Protein AF-A0A2V9FLL7-F1 (afdb_monomer_lite)

Radius of gyration: 21.82 Å; chains: 1; bounding box: 68×35×63 Å

Sequence (156 aa):
MPPSQYVFVETIYGPLETTTLDSRVSPEDRRAIFNVEDAVRSWGRYRLTLNRSDAELVFVVRKGQLLAANIGMKISGVPNPRGGPSQRGTSGEASAEVGPAHDLLVVYAKNPDGSLGGPLWNRTLDHGLDAPGLPLFKKFKDEVEASSKTQTKKTP

Foldseek 3Di:
DPPQAEEEEDEPVGHCVVCVVPPVCDPVNVVLRVQLQVVQVVVVSHHYDPDLLRHQKYKYKDAFDPPPPPPPPPPDDDDDDDDDDDDDDDPPPPPPVRPHRWIKIWMFGQDPVRDTDPTPDIDTHHCCSPPDCNVVSVVVVVVVVVVVVVVVVPDD

Secondary structure (DSSP, 8-state):
-----EEEEEETTB-HHHHTT-TTS-HHHHHHHHHHHHHHHHH-SSEE-S-GGG-SEEEEEE------S--------------------------------SEEEEEEEEPTTS-EEEEEEEEEETTTT-TTT-HHHHHHHHHHHHHHHHHTT---

pLDDT: mean 74.49, std 20.81, range [33.44, 94.62]

Structure (mmCIF, N/CA/C/O backbone):
data_AF-A0A2V9FLL7-F1
#
_entry.id   AF-A0A2V9FLL7-F1
#
loop_
_atom_site.group_PDB
_atom_site.id
_atom_site.type_symbol
_atom_site.label_atom_id
_atom_site.label_alt_id
_atom_site.label_comp_id
_atom_site.label_asym_id
_atom_site.label_entity_id
_atom_site.label_seq_id
_atom_site.pdbx_PDB_ins_code
_atom_site.Cartn_x
_atom_site.Cartn_y
_atom_site.Cartn_z
_atom_site.occupancy
_atom_site.B_iso_or_equiv
_atom_site.auth_seq_id
_atom_site.auth_comp_id
_atom_site.auth_asym_id
_atom_site.auth_atom_id
_atom_site.pdbx_PDB_model_num
ATOM 1 N N . MET A 1 1 ? -18.634 5.291 17.249 1.00 38.53 1 MET A N 1
ATOM 2 C CA . MET A 1 1 ? -18.139 4.414 16.164 1.00 38.53 1 MET A CA 1
ATOM 3 C C . MET A 1 1 ? -16.633 4.592 16.102 1.00 38.53 1 MET A C 1
ATOM 5 O O . MET A 1 1 ? -16.219 5.742 16.203 1.00 38.53 1 MET A O 1
ATOM 9 N N . PRO A 1 2 ? -15.811 3.532 16.012 1.00 47.12 2 PRO A N 1
ATOM 10 C CA . PRO A 1 2 ? -14.399 3.744 15.710 1.00 47.12 2 PRO A CA 1
ATOM 11 C C . PRO A 1 2 ? -14.299 4.474 14.356 1.00 47.12 2 PRO A C 1
ATOM 13 O O . PRO A 1 2 ? -15.126 4.197 13.478 1.00 47.12 2 PRO A O 1
ATOM 16 N N . PRO A 1 3 ? -13.367 5.426 14.184 1.00 56.44 3 PRO A N 1
ATOM 17 C CA . PRO A 1 3 ? -13.183 6.093 12.902 1.00 56.44 3 PRO A CA 1
ATOM 18 C C . PRO A 1 3 ? -12.906 5.032 11.833 1.00 56.44 3 PRO A C 1
ATOM 20 O O . PRO A 1 3 ? -12.101 4.119 12.031 1.00 56.44 3 PRO A O 1
ATOM 23 N N . SER A 1 4 ? -13.652 5.098 10.731 1.00 62.88 4 SER A N 1
ATOM 24 C CA . SER A 1 4 ? -13.397 4.244 9.575 1.00 62.88 4 SER A CA 1
ATOM 25 C C . SER A 1 4 ? -12.105 4.723 8.933 1.00 62.88 4 SER A C 1
ATOM 27 O O . SER A 1 4 ? -12.125 5.755 8.277 1.00 62.88 4 SER A O 1
ATOM 29 N N . GLN A 1 5 ? -11.012 3.987 9.134 1.00 83.44 5 GLN A N 1
ATOM 30 C CA . GLN A 1 5 ? -9.719 4.363 8.571 1.00 83.44 5 GLN A CA 1
ATOM 31 C C . GLN A 1 5 ? -9.763 4.279 7.044 1.00 83.44 5 GLN A C 1
ATOM 33 O O . GLN A 1 5 ? -9.954 3.194 6.475 1.00 83.44 5 GLN A O 1
ATOM 38 N N . TYR A 1 6 ? -9.614 5.436 6.398 1.00 90.81 6 TYR A N 1
ATOM 39 C CA . TYR A 1 6 ? -9.530 5.538 4.945 1.00 90.81 6 TYR A CA 1
ATOM 40 C C . TYR A 1 6 ? -8.120 5.198 4.459 1.00 90.81 6 TYR A C 1
ATOM 42 O O . TYR A 1 6 ? -7.131 5.709 4.985 1.00 90.81 6 TYR A O 1
ATOM 50 N N . VAL A 1 7 ? -8.033 4.342 3.445 1.00 92.69 7 VAL A N 1
ATOM 51 C CA . VAL A 1 7 ? -6.784 3.884 2.831 1.00 92.69 7 VAL A CA 1
ATOM 52 C C . VAL A 1 7 ? -6.713 4.377 1.393 1.00 92.69 7 VAL A C 1
ATOM 54 O O . VAL A 1 7 ? -7.667 4.214 0.634 1.00 92.69 7 VAL A O 1
ATOM 57 N N . PHE A 1 8 ? -5.563 4.926 1.020 1.00 93.25 8 PHE A N 1
ATOM 58 C CA . PHE A 1 8 ? -5.198 5.220 -0.363 1.00 93.25 8 PHE A CA 1
ATOM 59 C C . PHE A 1 8 ? -4.009 4.352 -0.771 1.00 93.25 8 PHE A C 1
ATOM 61 O O . PHE A 1 8 ? -3.097 4.151 0.033 1.00 93.25 8 PHE A O 1
ATOM 68 N N . VAL A 1 9 ? -4.018 3.824 -1.994 1.00 92.75 9 VAL A N 1
ATOM 69 C CA . VAL A 1 9 ? -2.957 2.949 -2.504 1.00 92.75 9 VAL A CA 1
ATOM 70 C C . VAL A 1 9 ? -2.211 3.673 -3.624 1.00 92.75 9 VAL A C 1
ATOM 72 O O . VAL A 1 9 ? -2.822 4.158 -4.570 1.00 92.75 9 VAL A O 1
ATOM 75 N N . GLU A 1 10 ? -0.886 3.760 -3.522 1.00 92.50 10 GLU A N 1
ATOM 76 C CA . GLU A 1 10 ? -0.035 4.436 -4.505 1.00 92.50 10 GLU A CA 1
ATOM 77 C C . GLU A 1 10 ? 1.246 3.663 -4.807 1.00 92.50 10 GLU A C 1
ATOM 79 O O . GLU A 1 10 ? 1.597 2.711 -4.111 1.00 92.50 10 GLU A O 1
ATOM 84 N N . THR A 1 11 ? 1.958 4.057 -5.864 1.00 90.25 11 THR A N 1
ATOM 85 C CA . THR A 1 11 ? 3.276 3.481 -6.155 1.00 90.25 11 THR A CA 1
ATOM 86 C C . THR A 1 11 ? 4.360 4.183 -5.343 1.00 90.25 11 THR A C 1
ATOM 88 O O . THR A 1 11 ? 4.154 5.290 -4.847 1.00 90.25 11 THR A O 1
ATOM 91 N N . ILE A 1 12 ? 5.570 3.617 -5.285 1.00 85.44 12 ILE A N 1
ATOM 92 C CA . ILE A 1 12 ? 6.734 4.328 -4.716 1.00 85.44 12 ILE A CA 1
ATOM 93 C C . ILE A 1 12 ? 7.080 5.641 -5.439 1.00 85.44 12 ILE A C 1
ATOM 95 O O . ILE A 1 12 ? 7.825 6.455 -4.900 1.00 85.44 12 ILE A O 1
ATOM 99 N N . TYR A 1 13 ? 6.568 5.844 -6.654 1.00 83.81 13 TYR A N 1
ATOM 100 C CA . TYR A 1 13 ? 6.779 7.054 -7.446 1.00 83.81 13 TYR A CA 1
ATOM 101 C C . TYR A 1 13 ? 5.691 8.109 -7.200 1.00 83.81 13 TYR A C 1
ATOM 103 O O . TYR A 1 13 ? 5.804 9.225 -7.705 1.00 83.81 13 TYR A O 1
ATOM 111 N N . GLY A 1 14 ? 4.667 7.770 -6.411 1.00 83.62 14 GLY A N 1
ATOM 112 C CA . GLY A 1 14 ? 3.528 8.622 -6.095 1.00 83.62 14 GLY A CA 1
ATOM 113 C C . GLY A 1 14 ? 2.194 8.083 -6.627 1.00 83.62 14 GLY A C 1
ATOM 114 O O . GLY A 1 14 ? 2.115 6.935 -7.099 1.00 83.62 14 GLY A O 1
ATOM 115 N N . PRO A 1 15 ? 1.133 8.907 -6.544 1.00 83.19 15 PRO A N 1
ATOM 116 C CA . PRO A 1 15 ? -0.216 8.522 -6.935 1.00 83.19 15 PRO A CA 1
ATOM 117 C C . PRO A 1 15 ? -0.309 8.306 -8.445 1.00 83.19 15 PRO A C 1
ATOM 119 O O . PRO A 1 15 ? 0.363 8.977 -9.233 1.00 83.19 15 PRO A O 1
ATOM 122 N N . LEU A 1 16 ? -1.175 7.384 -8.874 1.00 80.50 16 LEU A N 1
ATOM 123 C CA . LEU A 1 16 ? -1.367 7.109 -10.303 1.00 80.50 16 LEU A CA 1
ATOM 124 C C . LEU A 1 16 ? -1.848 8.340 -11.076 1.00 80.50 16 LEU A C 1
ATOM 126 O O . LEU A 1 16 ? -1.454 8.513 -12.227 1.00 80.50 16 LEU A O 1
ATOM 130 N N . GLU A 1 17 ? -2.612 9.235 -10.445 1.00 80.19 17 GLU A N 1
ATOM 131 C CA . GLU A 1 17 ? -3.066 10.495 -11.052 1.00 80.19 17 GLU A CA 1
ATOM 132 C C . GLU A 1 17 ? -1.910 11.331 -11.614 1.00 80.19 17 GLU A C 1
ATOM 134 O O . GLU A 1 17 ? -2.026 11.888 -12.704 1.00 80.19 17 GLU A O 1
ATOM 139 N N . THR A 1 18 ? -0.772 11.378 -10.917 1.00 79.75 18 THR A N 1
ATOM 140 C CA . THR A 1 18 ? 0.399 12.153 -11.352 1.00 79.75 18 THR A CA 1
ATOM 141 C C . THR A 1 18 ? 1.431 11.313 -12.099 1.00 79.75 18 THR A C 1
ATOM 143 O O . THR A 1 18 ? 2.275 11.865 -12.800 1.00 79.75 18 THR A O 1
ATOM 146 N N . THR A 1 19 ? 1.361 9.983 -11.993 1.00 79.19 19 THR A N 1
ATOM 147 C CA . THR A 1 19 ? 2.370 9.059 -12.538 1.00 79.19 19 THR A CA 1
ATOM 148 C C . THR A 1 19 ? 1.872 8.203 -13.710 1.00 79.19 19 THR A C 1
ATOM 150 O O . THR A 1 19 ? 2.591 7.335 -14.200 1.00 79.19 19 THR A O 1
ATOM 153 N N . THR A 1 20 ? 0.671 8.465 -14.243 1.00 74.75 20 THR A N 1
ATOM 154 C CA . THR A 1 20 ? 0.078 7.695 -15.360 1.00 74.75 20 THR A CA 1
ATOM 155 C C . THR A 1 20 ? 0.945 7.679 -16.630 1.00 74.75 20 THR A C 1
ATOM 157 O O . THR A 1 20 ? 0.933 6.688 -17.364 1.00 74.75 20 THR A O 1
ATOM 160 N N . LEU A 1 21 ? 1.701 8.745 -16.902 1.00 77.38 21 LEU A N 1
ATOM 161 C CA . LEU A 1 21 ? 2.616 8.837 -18.053 1.00 77.38 21 LEU A CA 1
ATOM 162 C C . LEU A 1 21 ? 4.076 8.549 -17.680 1.00 77.38 21 LEU A C 1
ATOM 164 O O . LEU A 1 21 ? 4.954 8.581 -18.542 1.00 77.38 21 LEU A O 1
ATOM 168 N N . ASP A 1 22 ? 4.348 8.279 -16.405 1.00 75.88 22 ASP A N 1
ATOM 169 C CA . ASP A 1 22 ? 5.699 8.038 -15.931 1.00 75.88 22 ASP A CA 1
ATOM 170 C C . ASP A 1 22 ? 6.152 6.648 -16.382 1.00 75.88 22 ASP A C 1
ATOM 172 O O . ASP A 1 22 ? 5.567 5.629 -16.010 1.00 75.88 22 ASP A O 1
ATOM 176 N N . SER A 1 23 ? 7.207 6.604 -17.197 1.00 76.19 23 SER A N 1
ATOM 177 C CA . SER A 1 23 ? 7.766 5.348 -17.711 1.00 76.19 23 SER A CA 1
ATOM 178 C C . SER A 1 23 ? 8.351 4.462 -16.606 1.00 76.19 23 SER A C 1
ATOM 180 O O . SER A 1 23 ? 8.618 3.290 -16.850 1.00 76.19 23 SER A O 1
ATOM 182 N N . ARG A 1 24 ? 8.540 5.001 -15.392 1.00 76.31 24 ARG A N 1
ATOM 183 C CA . ARG A 1 24 ? 8.972 4.237 -14.215 1.00 76.31 24 ARG A CA 1
ATOM 184 C C . ARG A 1 24 ? 7.836 3.424 -13.592 1.00 76.31 24 ARG A C 1
ATOM 186 O O . ARG A 1 24 ? 8.111 2.413 -12.954 1.00 76.31 24 ARG A O 1
ATOM 193 N N . VAL A 1 25 ? 6.576 3.833 -13.782 1.00 81.94 25 VAL A N 1
ATOM 194 C CA . VAL A 1 25 ? 5.410 3.081 -13.300 1.00 81.94 25 VAL A CA 1
ATOM 195 C C . VAL A 1 25 ? 5.058 2.006 -14.311 1.00 81.94 25 VAL A C 1
ATOM 197 O O . VAL A 1 25 ? 4.415 2.262 -15.336 1.00 81.94 25 VAL A O 1
ATOM 200 N N . SER A 1 26 ? 5.457 0.780 -13.996 1.00 83.19 26 SER A N 1
ATOM 201 C CA . SER A 1 26 ? 5.276 -0.343 -14.903 1.00 83.19 26 SER A CA 1
ATOM 202 C C . SER A 1 26 ? 3.823 -0.827 -14.900 1.00 83.19 26 SER A C 1
ATOM 204 O O . SER A 1 26 ? 3.089 -0.611 -13.929 1.00 83.19 26 SER A O 1
ATOM 206 N N . PRO A 1 27 ? 3.362 -1.515 -15.961 1.00 84.56 27 PRO A N 1
ATOM 207 C CA . PRO A 1 27 ? 2.025 -2.110 -15.982 1.00 84.56 27 PRO A CA 1
ATOM 208 C C . PRO A 1 27 ? 1.771 -3.038 -14.786 1.00 84.56 27 PRO A C 1
ATOM 210 O O . PRO A 1 27 ? 0.650 -3.114 -14.282 1.00 84.56 27 PRO A O 1
ATOM 213 N N . GLU A 1 28 ? 2.817 -3.710 -14.301 1.00 85.44 28 GLU A N 1
ATOM 214 C CA . GLU A 1 28 ? 2.735 -4.580 -13.131 1.00 85.44 28 GLU A CA 1
ATOM 215 C C . GLU A 1 28 ? 2.542 -3.808 -11.819 1.00 85.44 28 GLU A C 1
ATOM 217 O O . GLU A 1 28 ? 1.768 -4.259 -10.978 1.00 85.44 28 GLU A O 1
ATOM 222 N N . ASP A 1 29 ? 3.149 -2.624 -11.659 1.00 86.12 29 ASP A N 1
ATOM 223 C CA . ASP A 1 29 ? 2.896 -1.745 -10.506 1.00 86.12 29 ASP A CA 1
ATOM 224 C C . ASP A 1 29 ? 1.431 -1.299 -10.471 1.00 86.12 29 ASP A C 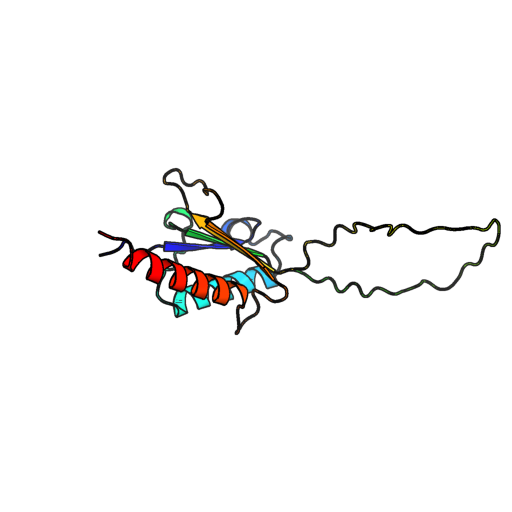1
ATOM 226 O O . ASP A 1 29 ? 0.782 -1.340 -9.426 1.00 86.12 29 ASP A O 1
ATOM 230 N N . ARG A 1 30 ? 0.871 -0.938 -11.633 1.00 87.94 30 ARG A N 1
ATOM 231 C CA . ARG A 1 30 ? -0.551 -0.569 -11.750 1.00 87.94 30 ARG A CA 1
ATOM 232 C C . ARG A 1 30 ? -1.447 -1.739 -11.365 1.00 87.94 30 ARG A C 1
ATOM 234 O O . ARG A 1 30 ? -2.411 -1.561 -10.629 1.00 87.94 30 ARG A O 1
ATOM 241 N N . ARG A 1 31 ? -1.113 -2.950 -11.822 1.00 89.56 31 ARG A N 1
ATOM 242 C CA . ARG A 1 31 ? -1.856 -4.161 -11.452 1.00 89.56 31 ARG A CA 1
ATOM 243 C C . ARG A 1 31 ? -1.737 -4.470 -9.962 1.00 89.56 31 ARG A C 1
ATOM 245 O O . ARG A 1 31 ? -2.722 -4.878 -9.357 1.00 89.56 31 ARG A O 1
ATOM 252 N N . ALA A 1 32 ? -0.569 -4.245 -9.368 1.00 90.19 32 ALA A N 1
ATOM 253 C CA . ALA A 1 32 ? -0.361 -4.410 -7.937 1.00 90.19 32 ALA A CA 1
ATOM 254 C C . ALA A 1 32 ? -1.233 -3.450 -7.112 1.00 90.19 32 ALA A C 1
ATOM 256 O O . ALA A 1 32 ? -1.802 -3.888 -6.115 1.00 90.19 32 ALA A O 1
ATOM 257 N N . ILE A 1 33 ? -1.410 -2.196 -7.554 1.00 91.69 33 ILE A N 1
ATOM 258 C CA . ILE A 1 33 ? -2.365 -1.259 -6.937 1.00 91.69 33 ILE A CA 1
ATOM 259 C C . ILE A 1 33 ? -3.769 -1.857 -6.944 1.00 91.69 33 ILE A C 1
ATOM 261 O O . ILE A 1 33 ? -4.333 -2.053 -5.871 1.00 91.69 33 ILE A O 1
ATOM 265 N N . PHE A 1 34 ? -4.287 -2.251 -8.112 1.00 91.69 34 PHE A N 1
ATOM 266 C CA . PHE A 1 34 ? -5.632 -2.829 -8.209 1.00 91.69 34 PHE A CA 1
ATOM 267 C C . PHE A 1 34 ? -5.807 -4.081 -7.340 1.00 91.69 34 PHE A C 1
ATOM 269 O O . PHE A 1 34 ? -6.841 -4.249 -6.697 1.00 91.69 34 PHE A O 1
ATOM 276 N N . ASN A 1 35 ? -4.798 -4.955 -7.289 1.00 92.62 35 ASN A N 1
ATOM 277 C CA . ASN A 1 35 ? -4.845 -6.164 -6.469 1.00 92.62 35 ASN A CA 1
ATOM 278 C C . ASN A 1 35 ? -4.885 -5.838 -4.966 1.00 92.62 35 ASN A C 1
ATOM 280 O O . ASN A 1 35 ? -5.623 -6.472 -4.212 1.00 92.62 35 ASN A O 1
ATOM 284 N N . VAL A 1 36 ? -4.089 -4.861 -4.516 1.00 93.00 36 VAL A N 1
ATOM 285 C CA . VAL A 1 36 ? -4.073 -4.430 -3.111 1.00 93.00 36 VAL A CA 1
ATOM 286 C C . VAL A 1 36 ? -5.362 -3.701 -2.754 1.00 93.00 36 VAL A C 1
ATOM 288 O O . VAL A 1 36 ? -5.929 -3.978 -1.701 1.00 93.00 36 VAL A O 1
ATOM 291 N N . GLU A 1 37 ? -5.871 -2.832 -3.625 1.00 93.50 37 GLU A N 1
ATOM 292 C CA . GLU A 1 37 ? -7.175 -2.193 -3.452 1.00 93.50 37 GLU A CA 1
ATOM 293 C C . GLU A 1 37 ? -8.284 -3.239 -3.309 1.00 93.50 37 GLU A C 1
ATOM 295 O O . GLU A 1 37 ? -9.038 -3.223 -2.333 1.00 93.50 37 GLU A O 1
ATOM 300 N N . ASP A 1 38 ? -8.354 -4.208 -4.222 1.00 93.38 38 ASP A N 1
ATOM 301 C CA . ASP A 1 38 ? -9.344 -5.278 -4.142 1.00 93.38 38 ASP A CA 1
ATOM 302 C C . ASP A 1 38 ? -9.240 -6.068 -2.829 1.00 93.38 38 ASP A C 1
ATOM 304 O O . ASP A 1 38 ? -10.258 -6.345 -2.192 1.00 93.38 38 ASP A O 1
ATOM 308 N N . ALA A 1 39 ? -8.024 -6.355 -2.362 1.00 92.12 39 ALA A N 1
ATOM 309 C CA . ALA A 1 39 ? -7.807 -7.062 -1.105 1.00 92.12 39 ALA A CA 1
ATOM 310 C C . ALA A 1 39 ? -8.195 -6.235 0.130 1.00 92.12 39 ALA A C 1
ATOM 312 O O . ALA A 1 39 ? -8.807 -6.769 1.060 1.00 92.12 39 ALA A O 1
ATOM 313 N N . VAL A 1 40 ? -7.903 -4.929 0.135 1.00 92.50 40 VAL A N 1
ATOM 314 C CA . VAL A 1 40 ? -8.356 -3.988 1.173 1.00 92.50 40 VAL A CA 1
ATOM 315 C C . VAL A 1 40 ? -9.881 -3.948 1.216 1.00 92.50 40 VAL A C 1
ATOM 317 O O . VAL A 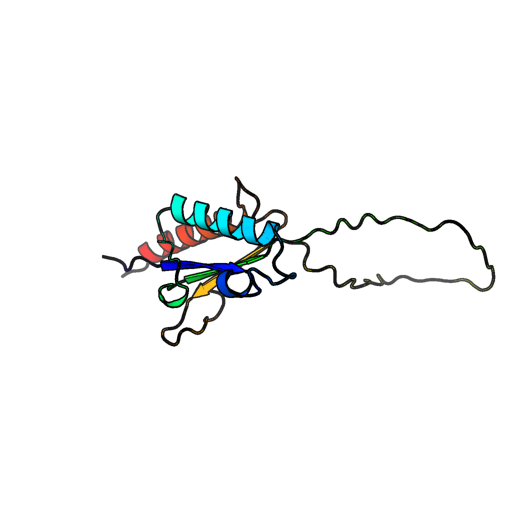1 40 ? -10.473 -4.099 2.289 1.00 92.50 40 VAL A O 1
ATOM 320 N N . ARG A 1 41 ? -10.522 -3.809 0.051 1.00 91.38 41 ARG A N 1
ATOM 321 C CA . ARG A 1 41 ? -11.981 -3.805 -0.088 1.00 91.38 41 ARG A CA 1
ATOM 322 C C . ARG A 1 41 ? -12.595 -5.118 0.393 1.00 91.38 41 ARG A C 1
ATOM 324 O O . ARG A 1 41 ? -13.551 -5.088 1.162 1.00 91.38 41 ARG A O 1
ATOM 331 N N . SER A 1 42 ? -12.028 -6.248 -0.021 1.00 90.75 42 SER A N 1
ATOM 332 C CA . SER A 1 42 ? -12.488 -7.592 0.343 1.00 90.75 42 SER A CA 1
ATOM 333 C C . SER A 1 42 ? -12.311 -7.894 1.829 1.00 90.75 42 SER A C 1
ATOM 335 O O . SER A 1 42 ? -13.100 -8.637 2.409 1.00 90.75 42 SER A O 1
ATOM 337 N N . TRP A 1 43 ? -11.302 -7.311 2.482 1.00 90.94 43 TRP A N 1
ATOM 338 C CA . TRP A 1 43 ? -11.132 -7.454 3.926 1.00 90.94 43 TRP A CA 1
ATOM 339 C C . TRP A 1 43 ? -12.196 -6.685 4.722 1.00 90.94 43 TRP A C 1
ATOM 341 O O . TRP A 1 43 ? -12.580 -7.120 5.806 1.00 90.94 43 TRP A O 1
ATOM 351 N N . GLY A 1 44 ? -12.675 -5.545 4.217 1.00 88.75 44 GLY A N 1
ATOM 352 C CA . GLY A 1 44 ? -13.768 -4.780 4.830 1.00 88.75 44 GLY A CA 1
ATOM 353 C C . GLY A 1 44 ? -13.421 -4.074 6.150 1.00 88.75 44 GLY A C 1
ATOM 354 O O . GLY A 1 44 ? -14.284 -3.428 6.740 1.00 88.75 44 GLY A O 1
ATOM 355 N N . ARG A 1 45 ? -12.169 -4.167 6.620 1.00 86.62 45 ARG A N 1
ATOM 356 C CA . ARG A 1 45 ? -11.686 -3.467 7.824 1.00 86.62 45 ARG A CA 1
ATOM 357 C C . ARG A 1 45 ? -11.380 -1.990 7.570 1.00 86.62 45 ARG A C 1
ATOM 359 O O . ARG A 1 45 ? -11.574 -1.166 8.459 1.00 86.62 45 ARG A O 1
ATOM 366 N N . TYR A 1 46 ? -10.897 -1.680 6.372 1.00 90.06 46 TYR A N 1
ATOM 367 C CA . TYR A 1 46 ? -10.535 -0.338 5.927 1.00 90.06 46 TYR A CA 1
ATOM 368 C C . TYR A 1 46 ? -11.440 0.087 4.774 1.00 90.06 46 TYR A C 1
ATOM 370 O O . TYR A 1 46 ? -11.946 -0.760 4.035 1.00 90.06 46 TYR A O 1
ATOM 378 N N . ARG A 1 47 ? -11.637 1.397 4.598 1.00 90.12 47 ARG A N 1
ATOM 379 C CA . ARG A 1 47 ? -12.370 1.923 3.439 1.00 90.12 47 ARG A CA 1
ATOM 380 C C . ARG A 1 47 ? -11.390 2.506 2.440 1.00 90.12 47 ARG A C 1
ATOM 382 O O . ARG A 1 47 ? -10.567 3.331 2.806 1.00 90.12 47 ARG A O 1
ATOM 389 N N . LEU A 1 48 ? -11.484 2.096 1.182 1.00 90.94 48 LEU A N 1
ATOM 390 C CA . LEU A 1 48 ? -10.713 2.743 0.127 1.00 90.94 48 LEU A CA 1
ATOM 391 C C . LEU A 1 48 ? -11.228 4.160 -0.111 1.00 90.94 48 LEU A C 1
ATOM 393 O O . LEU A 1 48 ? -12.440 4.387 -0.118 1.00 90.94 48 LEU A O 1
ATOM 397 N N . THR A 1 49 ? -10.305 5.085 -0.338 1.00 90.38 49 THR A N 1
ATOM 398 C CA . THR A 1 49 ? -10.594 6.417 -0.863 1.00 90.38 49 THR A CA 1
ATOM 399 C C . THR A 1 49 ? -9.852 6.626 -2.174 1.00 90.38 49 THR A C 1
ATOM 401 O O . THR A 1 49 ? -8.758 6.101 -2.362 1.00 90.38 49 THR A O 1
ATOM 404 N N . LEU A 1 50 ? -10.456 7.402 -3.072 1.00 84.88 50 LEU A N 1
ATOM 405 C CA . LEU A 1 50 ? -9.826 7.835 -4.318 1.00 84.88 50 LEU A CA 1
ATOM 406 C C . LEU A 1 50 ? -8.927 9.056 -4.104 1.00 84.88 50 LEU A C 1
ATOM 408 O O . LEU A 1 50 ? -8.036 9.296 -4.904 1.00 84.88 50 LEU A O 1
ATOM 412 N N . ASN A 1 51 ? -9.135 9.811 -3.022 1.00 86.00 51 ASN A N 1
ATOM 413 C CA . ASN A 1 51 ? -8.354 11.007 -2.738 1.00 86.00 51 ASN A CA 1
ATOM 414 C C . ASN A 1 51 ? -7.330 10.716 -1.643 1.00 86.00 51 ASN A C 1
ATOM 416 O O . ASN A 1 51 ? -7.687 10.449 -0.491 1.00 86.00 51 ASN A O 1
ATOM 420 N N . ARG A 1 52 ? -6.046 10.904 -1.953 1.00 85.19 52 ARG A N 1
ATOM 421 C CA . ARG A 1 52 ? -4.960 10.853 -0.958 1.00 85.19 52 ARG A CA 1
ATOM 422 C C . ARG A 1 52 ? -5.203 11.803 0.229 1.00 85.19 52 ARG A C 1
ATOM 424 O O . ARG A 1 52 ? -4.828 11.505 1.365 1.00 85.19 52 ARG A O 1
ATOM 431 N N . SER A 1 53 ? -5.875 12.932 -0.000 1.00 85.31 53 SER A N 1
ATOM 432 C CA . SER A 1 53 ? -6.222 13.924 1.031 1.00 85.31 53 SER A CA 1
ATOM 433 C C . SER A 1 53 ? -7.250 13.440 2.054 1.00 85.31 53 SER A C 1
ATOM 435 O O . SER A 1 53 ? -7.213 13.908 3.189 1.00 85.31 53 SER A O 1
ATOM 437 N N . ASP A 1 54 ? -8.065 12.441 1.722 1.00 88.31 54 ASP A N 1
ATOM 438 C CA . ASP A 1 54 ? -9.034 11.854 2.658 1.00 88.31 54 ASP A CA 1
ATOM 439 C C . ASP A 1 54 ? -8.454 10.642 3.406 1.00 88.31 54 ASP A C 1
ATOM 441 O O . ASP A 1 54 ? -9.029 10.168 4.379 1.00 88.31 54 ASP A O 1
ATOM 445 N N . ALA A 1 55 ? -7.302 10.129 2.962 1.00 90.50 55 ALA A N 1
ATOM 446 C CA . ALA A 1 55 ? -6.704 8.917 3.507 1.00 90.50 55 ALA A CA 1
ATOM 447 C C . ALA A 1 55 ? -6.041 9.147 4.870 1.00 90.50 55 ALA A C 1
ATOM 449 O O . ALA A 1 55 ? -5.255 10.076 5.035 1.00 90.50 55 ALA A O 1
ATOM 450 N N . GLU A 1 56 ? -6.290 8.268 5.828 1.00 90.25 56 GLU A N 1
ATOM 451 C CA . GLU A 1 56 ? -5.547 8.216 7.093 1.00 90.25 56 GLU A CA 1
ATOM 452 C C . GLU A 1 56 ? -4.317 7.311 6.970 1.00 90.25 56 GLU A C 1
ATOM 454 O O . GLU A 1 56 ? -3.303 7.526 7.634 1.00 90.25 56 GLU A O 1
ATOM 459 N N . LEU A 1 57 ? -4.392 6.318 6.081 1.00 92.31 57 LEU A N 1
ATOM 460 C CA . LEU A 1 57 ? -3.307 5.404 5.768 1.00 92.31 57 LEU A CA 1
ATOM 461 C C . LEU A 1 57 ? -2.983 5.441 4.278 1.00 92.31 57 LEU A C 1
ATOM 463 O O . LEU A 1 57 ? -3.876 5.456 3.431 1.00 92.31 57 LEU A O 1
ATOM 467 N N . VAL A 1 58 ? -1.694 5.386 3.962 1.00 93.81 58 VAL A N 1
ATOM 468 C CA . VAL A 1 58 ? -1.210 5.325 2.584 1.00 93.81 58 VAL A CA 1
ATOM 469 C C . VAL A 1 58 ? -0.395 4.058 2.385 1.00 93.81 58 VAL A C 1
ATOM 471 O O . VAL A 1 58 ? 0.594 3.822 3.079 1.00 93.81 58 VAL A O 1
ATOM 474 N N . PHE A 1 59 ? -0.855 3.220 1.463 1.00 94.62 59 PHE A N 1
ATOM 475 C CA . PHE A 1 59 ? -0.251 1.942 1.121 1.00 94.62 59 PHE A CA 1
ATOM 476 C C . PHE A 1 59 ? 0.580 2.156 -0.132 1.00 94.62 59 PHE A C 1
ATOM 478 O O . PHE A 1 59 ? 0.047 2.389 -1.211 1.00 94.62 59 PHE A O 1
ATOM 485 N N . VAL A 1 60 ? 1.892 2.083 0.018 1.00 93.31 60 VAL A N 1
ATOM 486 C CA . VAL A 1 60 ? 2.841 2.254 -1.072 1.00 93.31 60 VAL A CA 1
ATOM 487 C C . VAL A 1 60 ? 3.264 0.883 -1.569 1.00 93.31 60 VAL A C 1
ATOM 489 O O . VAL A 1 60 ? 3.781 0.067 -0.799 1.00 93.31 60 VAL A O 1
ATOM 492 N N . VAL A 1 61 ? 3.054 0.637 -2.858 1.00 92.56 61 VAL A N 1
ATOM 493 C CA . VAL A 1 61 ? 3.394 -0.618 -3.524 1.00 92.56 61 VAL A CA 1
ATOM 494 C C . VAL A 1 61 ? 4.481 -0.424 -4.575 1.00 92.56 61 VAL A C 1
ATOM 496 O O . VAL A 1 61 ? 4.602 0.627 -5.205 1.00 92.56 61 VAL A O 1
ATOM 499 N N . ARG A 1 62 ? 5.274 -1.470 -4.782 1.00 90.12 62 ARG A N 1
ATOM 500 C CA . ARG A 1 62 ? 6.148 -1.608 -5.948 1.00 90.12 62 ARG A CA 1
ATOM 501 C C . ARG A 1 62 ? 6.235 -3.073 -6.321 1.00 90.12 62 ARG A C 1
ATOM 503 O O . ARG A 1 62 ? 6.542 -3.896 -5.458 1.00 90.12 62 ARG A O 1
ATOM 510 N N . LYS A 1 63 ? 6.019 -3.391 -7.589 1.00 86.00 63 LYS A N 1
ATOM 511 C CA . LYS A 1 63 ? 6.320 -4.707 -8.132 1.00 86.00 63 LYS A CA 1
ATOM 512 C C . LYS A 1 63 ? 7.829 -4.823 -8.358 1.00 86.00 63 LYS A C 1
ATOM 514 O O . LYS A 1 63 ? 8.445 -3.964 -8.985 1.00 86.00 63 LYS A O 1
ATOM 519 N N . GLY A 1 64 ? 8.429 -5.881 -7.829 1.00 76.31 64 GLY A N 1
ATOM 520 C CA . GLY A 1 64 ? 9.791 -6.261 -8.157 1.00 76.31 64 GLY A CA 1
ATOM 521 C C . GLY A 1 64 ? 9.831 -6.772 -9.588 1.00 76.31 64 GLY A C 1
ATOM 522 O O . GLY A 1 64 ? 9.184 -7.764 -9.920 1.00 76.31 64 GLY A O 1
ATOM 523 N N . GLN A 1 65 ? 10.590 -6.096 -10.444 1.00 64.56 65 GLN A N 1
ATOM 524 C CA . GLN A 1 65 ? 10.929 -6.639 -11.750 1.00 64.56 65 GLN A CA 1
ATOM 525 C C . GLN A 1 65 ? 12.190 -7.472 -11.587 1.00 64.56 65 GLN A C 1
ATOM 527 O O . GLN A 1 65 ? 13.308 -6.957 -11.592 1.00 64.56 65 GLN A O 1
ATOM 532 N N . LEU A 1 66 ? 12.006 -8.785 -11.471 1.00 52.38 66 LEU A N 1
ATOM 533 C CA . LEU A 1 66 ? 13.044 -9.726 -11.859 1.00 52.38 66 LEU A CA 1
ATOM 534 C C . LEU A 1 66 ? 13.224 -9.569 -13.372 1.00 52.38 66 LEU A C 1
ATOM 536 O O . LEU A 1 66 ? 12.649 -10.314 -14.164 1.00 52.38 66 LEU A O 1
ATOM 540 N N . LEU A 1 67 ? 14.064 -8.622 -13.794 1.00 46.66 67 LEU A N 1
ATOM 541 C CA . LEU A 1 67 ? 14.857 -8.886 -14.983 1.00 46.66 67 LEU A CA 1
ATOM 542 C C . LEU A 1 67 ? 15.637 -10.142 -14.630 1.00 46.66 67 LEU A C 1
ATOM 544 O O . LEU A 1 67 ? 16.609 -10.090 -13.878 1.00 46.66 67 LEU A O 1
ATOM 548 N N . ALA A 1 68 ? 15.118 -11.283 -15.085 1.00 43.72 68 ALA A N 1
ATOM 549 C CA . ALA A 1 68 ? 15.795 -12.551 -14.989 1.00 43.72 68 ALA A CA 1
ATOM 550 C C . ALA A 1 68 ? 17.248 -12.287 -15.372 1.00 43.72 68 ALA A C 1
ATOM 552 O O . ALA A 1 68 ? 17.527 -11.826 -16.482 1.00 43.72 68 ALA A O 1
ATOM 553 N N . ALA A 1 69 ? 18.163 -12.532 -14.437 1.00 43.28 69 ALA A N 1
ATOM 554 C CA . ALA A 1 69 ? 19.581 -12.632 -14.711 1.00 43.28 69 ALA A CA 1
ATOM 555 C C . ALA A 1 69 ? 19.789 -13.859 -15.612 1.00 43.28 69 ALA A C 1
ATOM 557 O O . ALA A 1 69 ? 20.267 -14.902 -15.195 1.00 43.28 69 ALA A O 1
ATOM 558 N N . ASN A 1 70 ? 19.340 -13.743 -16.855 1.00 46.75 70 ASN A N 1
ATOM 559 C CA . ASN A 1 70 ? 19.464 -14.705 -17.926 1.00 46.75 70 ASN A CA 1
ATOM 560 C C . ASN A 1 70 ? 19.908 -13.937 -19.165 1.00 46.75 70 ASN A C 1
ATOM 562 O O . ASN A 1 70 ? 19.247 -13.936 -20.195 1.00 46.75 70 ASN A O 1
ATOM 566 N N . ILE A 1 71 ? 21.081 -13.313 -19.068 1.00 41.53 71 ILE A N 1
ATOM 567 C CA . ILE A 1 71 ? 21.997 -13.298 -20.206 1.00 41.53 71 ILE A CA 1
ATOM 568 C C . ILE A 1 71 ? 23.327 -13.873 -19.727 1.00 41.53 71 ILE A C 1
ATOM 570 O O . ILE A 1 71 ? 24.358 -13.214 -19.639 1.00 41.53 71 ILE A O 1
ATOM 574 N N . GLY A 1 72 ? 23.298 -15.179 -19.465 1.00 43.69 72 GLY A N 1
ATOM 575 C CA . GLY A 1 72 ? 24.418 -16.034 -19.817 1.00 43.69 72 GLY A CA 1
ATOM 576 C C . GLY A 1 72 ? 24.538 -16.098 -21.342 1.00 43.69 72 GLY A C 1
ATOM 577 O O . GLY A 1 72 ? 24.209 -17.110 -21.945 1.00 43.69 72 GLY A O 1
ATOM 578 N N . MET A 1 73 ? 25.012 -15.025 -21.975 1.00 39.31 73 MET A N 1
ATOM 579 C CA . MET A 1 73 ? 25.641 -15.107 -23.291 1.00 39.31 73 MET A CA 1
ATOM 580 C C . M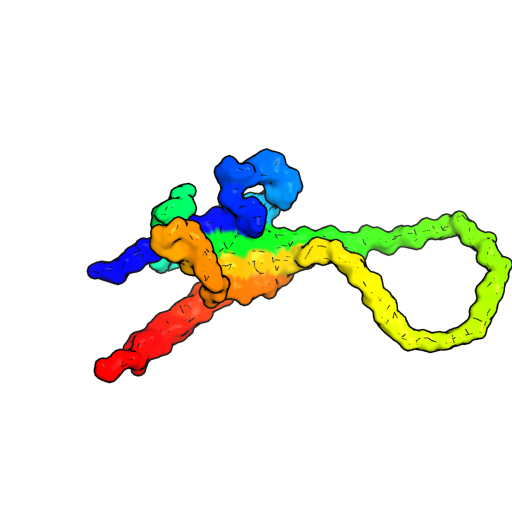ET A 1 73 ? 27.087 -14.666 -23.137 1.00 39.31 73 MET A C 1
ATOM 582 O O . MET A 1 73 ? 27.451 -13.507 -23.316 1.00 39.31 73 MET A O 1
ATOM 586 N N . LYS A 1 74 ? 27.925 -15.653 -22.806 1.00 42.00 74 LYS A N 1
ATOM 587 C CA . LYS A 1 74 ? 29.324 -15.654 -23.219 1.00 42.00 74 LYS A CA 1
ATOM 588 C C . LYS A 1 74 ? 29.334 -15.446 -24.730 1.00 42.00 74 LYS A C 1
ATOM 590 O O . LYS A 1 74 ? 29.018 -16.370 -25.477 1.00 42.00 74 LYS A O 1
ATOM 595 N N . ILE A 1 75 ? 29.685 -14.247 -25.175 1.00 42.22 75 ILE A N 1
ATOM 596 C CA . ILE A 1 75 ? 30.082 -14.032 -26.561 1.00 42.22 75 ILE A CA 1
ATOM 597 C C . ILE A 1 75 ? 31.372 -14.833 -26.727 1.00 42.22 75 ILE A C 1
ATOM 599 O O . ILE A 1 75 ? 32.430 -14.482 -26.205 1.00 42.22 75 ILE A O 1
ATOM 603 N N . SER A 1 76 ? 31.236 -15.999 -27.345 1.00 47.06 76 SER A N 1
ATOM 604 C CA . SER A 1 76 ? 32.353 -16.840 -27.730 1.00 47.06 76 SER A CA 1
ATOM 605 C C . SER A 1 76 ? 33.146 -16.103 -28.808 1.00 47.06 76 SER A C 1
ATOM 607 O O . SER A 1 76 ? 32.587 -15.761 -29.847 1.00 47.06 76 SER A O 1
ATOM 609 N N . GLY A 1 77 ? 34.439 -15.884 -28.564 1.00 45.84 77 GLY A N 1
ATOM 610 C CA . GLY A 1 77 ? 35.414 -15.655 -29.630 1.00 45.84 77 GLY A CA 1
ATOM 611 C C . GLY A 1 77 ? 36.034 -14.262 -29.711 1.00 45.84 77 GLY A C 1
ATOM 612 O O . GLY A 1 77 ? 35.666 -13.485 -30.577 1.00 45.84 77 GLY A O 1
ATOM 613 N N . VAL A 1 78 ? 37.074 -14.022 -28.905 1.00 40.94 78 VAL A N 1
ATOM 614 C CA . VAL A 1 78 ? 38.416 -13.640 -29.398 1.00 40.94 78 VAL A CA 1
ATOM 615 C C . VAL A 1 78 ? 39.466 -14.113 -28.372 1.00 40.94 78 VAL A C 1
ATOM 617 O O . VAL A 1 78 ? 39.403 -13.702 -27.214 1.00 40.94 78 VAL A O 1
ATOM 620 N N . PRO A 1 79 ? 40.415 -15.002 -28.721 1.00 39.84 79 PRO A N 1
ATOM 621 C CA . PRO A 1 79 ? 41.497 -15.372 -27.819 1.00 39.84 79 PRO A CA 1
ATOM 622 C C . PRO A 1 79 ? 42.649 -14.374 -27.979 1.00 39.84 79 PRO A C 1
ATOM 624 O O . PRO A 1 79 ? 43.230 -14.281 -29.056 1.00 39.84 79 PRO A O 1
ATOM 627 N N . ASN A 1 80 ? 43.025 -13.665 -26.913 1.00 37.53 80 ASN A N 1
ATOM 628 C CA . ASN A 1 80 ? 44.354 -13.060 -26.843 1.00 37.53 80 ASN A CA 1
ATOM 629 C C . ASN A 1 80 ? 45.085 -13.538 -25.575 1.00 37.53 80 ASN A C 1
ATOM 631 O O . ASN A 1 80 ? 44.616 -13.269 -24.467 1.00 37.53 80 ASN A O 1
ATOM 635 N N . PRO A 1 81 ? 46.204 -14.274 -25.709 1.00 52.81 81 PRO A N 1
ATOM 636 C CA . PRO A 1 81 ? 46.936 -14.846 -24.590 1.00 52.81 81 PRO A CA 1
ATOM 637 C C . PRO A 1 81 ? 48.106 -13.934 -24.202 1.00 52.81 81 PRO A C 1
ATOM 639 O O . PRO A 1 81 ? 48.959 -13.675 -25.046 1.00 52.81 81 PRO A O 1
ATOM 642 N N . ARG A 1 82 ? 48.203 -13.485 -22.940 1.00 4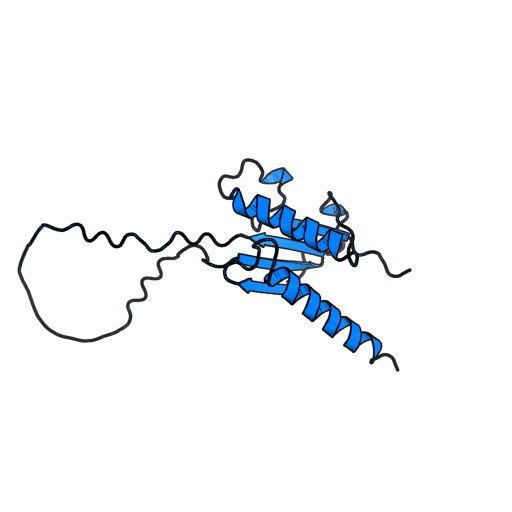0.12 82 ARG A N 1
ATOM 643 C CA . ARG A 1 82 ? 49.498 -13.280 -22.242 1.00 40.12 82 ARG A CA 1
ATOM 644 C C . ARG A 1 82 ? 49.357 -12.719 -20.821 1.00 40.12 82 ARG A C 1
ATOM 646 O O . ARG A 1 82 ? 48.911 -11.594 -20.647 1.00 40.12 82 ARG A O 1
ATOM 653 N N . GLY A 1 83 ? 49.902 -13.489 -19.870 1.00 33.62 83 GLY A N 1
ATOM 654 C CA . GLY A 1 83 ? 50.328 -13.084 -18.518 1.00 33.62 83 GLY A CA 1
ATOM 655 C C . GLY A 1 83 ? 49.201 -13.099 -17.487 1.00 33.62 83 GLY A C 1
ATOM 656 O O . GLY A 1 83 ? 48.205 -12.425 -17.672 1.00 33.62 83 GLY A O 1
ATOM 657 N N . GLY A 1 84 ? 49.228 -13.820 -16.371 1.00 34.84 84 GLY A N 1
ATOM 658 C CA . GLY A 1 84 ? 50.218 -14.609 -15.633 1.00 34.84 84 GLY A CA 1
ATOM 659 C C . GLY A 1 84 ? 49.529 -15.019 -14.306 1.00 34.84 84 GLY A C 1
ATOM 660 O O . GLY A 1 84 ? 48.479 -14.457 -13.985 1.00 34.84 84 GLY A O 1
ATOM 661 N N . PRO A 1 85 ? 50.014 -16.022 -13.554 1.00 50.62 85 PRO A N 1
ATOM 662 C CA . PRO A 1 85 ? 49.184 -16.731 -12.579 1.00 50.62 85 PRO A CA 1
ATOM 663 C C . PRO A 1 85 ? 49.302 -16.178 -11.150 1.00 50.62 85 PRO A C 1
ATOM 665 O O . PRO A 1 85 ? 50.403 -15.862 -10.706 1.00 50.62 85 PRO A O 1
ATOM 668 N N . SER A 1 86 ? 48.189 -16.210 -10.404 1.00 38.25 86 SER A N 1
ATOM 669 C CA . SER A 1 86 ? 48.048 -16.823 -9.058 1.00 38.25 86 SER A CA 1
ATOM 670 C C . SER A 1 86 ? 47.164 -16.016 -8.098 1.00 38.25 86 SER A C 1
ATOM 672 O O . SER A 1 86 ? 47.558 -14.942 -7.672 1.00 38.25 86 SER A O 1
ATOM 674 N N . GLN A 1 87 ? 46.034 -16.643 -7.728 1.00 41.12 87 GLN A N 1
ATOM 675 C CA . GLN A 1 87 ? 45.336 -16.667 -6.422 1.00 41.12 87 GLN A CA 1
ATOM 676 C C . GLN A 1 87 ? 45.073 -15.315 -5.718 1.00 41.12 87 GLN A C 1
ATOM 678 O O . GLN A 1 87 ? 45.975 -14.545 -5.447 1.00 41.12 87 GLN A O 1
ATOM 683 N N . ARG A 1 88 ? 43.871 -15.004 -5.231 1.00 33.94 88 ARG A N 1
ATOM 684 C CA . ARG A 1 88 ? 43.068 -15.765 -4.260 1.00 33.94 88 ARG A CA 1
ATOM 685 C C . ARG A 1 88 ? 41.764 -14.985 -4.040 1.00 33.94 88 ARG A C 1
ATOM 687 O O . ARG A 1 88 ? 41.731 -13.785 -4.287 1.00 33.94 88 ARG A O 1
ATOM 694 N N . GLY A 1 89 ? 40.714 -15.674 -3.601 1.00 36.12 89 GLY A N 1
ATOM 695 C CA . GLY A 1 89 ? 39.354 -15.149 -3.532 1.00 36.12 89 GLY A CA 1
ATOM 696 C C . GLY A 1 89 ? 39.197 -13.799 -2.835 1.00 36.12 89 GLY A C 1
ATOM 697 O O . GLY A 1 89 ? 39.800 -13.525 -1.808 1.00 36.12 89 GLY A O 1
ATOM 698 N N . THR A 1 90 ? 38.283 -13.011 -3.365 1.00 38.78 90 THR A N 1
ATOM 699 C CA . THR A 1 90 ? 37.175 -12.505 -2.573 1.00 38.78 90 THR A CA 1
ATOM 700 C C . THR A 1 90 ? 36.032 -12.339 -3.550 1.00 38.78 90 THR A C 1
ATOM 702 O O . THR A 1 90 ? 36.259 -12.023 -4.720 1.00 38.78 90 THR A O 1
ATOM 705 N N . SER A 1 91 ? 34.830 -12.651 -3.096 1.00 42.66 91 SER A N 1
ATOM 706 C CA . SER A 1 91 ? 33.585 -12.356 -3.778 1.00 42.66 91 SER A CA 1
ATOM 707 C C . SER A 1 91 ? 33.624 -10.899 -4.225 1.00 42.66 91 SER A C 1
ATOM 709 O O . SER A 1 91 ? 33.414 -9.985 -3.435 1.00 42.66 91 SER A O 1
ATOM 711 N N . GLY A 1 92 ? 33.969 -10.676 -5.490 1.00 33.44 92 GLY A N 1
ATOM 712 C CA . GLY A 1 92 ? 33.669 -9.435 -6.165 1.00 33.44 92 GLY A CA 1
ATOM 713 C C . GLY A 1 92 ? 32.174 -9.476 -6.371 1.00 33.44 92 GLY A C 1
ATOM 714 O O . GLY A 1 92 ? 31.712 -9.914 -7.422 1.00 33.44 92 GLY A O 1
ATOM 715 N N . GLU A 1 93 ? 31.433 -9.125 -5.322 1.00 42.03 93 GLU A N 1
ATOM 716 C CA . GLU A 1 93 ? 30.071 -8.650 -5.441 1.00 42.03 93 GLU A CA 1
ATOM 717 C C . GLU A 1 93 ? 30.162 -7.470 -6.402 1.00 42.03 93 GLU A C 1
ATOM 719 O O . GLU A 1 93 ? 30.401 -6.322 -6.034 1.00 42.03 93 GLU A O 1
ATOM 724 N N . ALA A 1 94 ? 30.050 -7.784 -7.691 1.00 35.62 94 ALA A N 1
ATOM 725 C CA . ALA A 1 94 ? 29.421 -6.892 -8.617 1.00 35.62 94 ALA A CA 1
ATOM 726 C C . ALA A 1 94 ? 28.058 -6.629 -7.985 1.00 35.62 94 ALA A C 1
ATOM 728 O O . ALA A 1 94 ? 27.108 -7.380 -8.201 1.00 35.62 94 ALA A O 1
ATOM 729 N N . SER A 1 95 ? 27.981 -5.579 -7.170 1.00 42.56 95 SER A N 1
ATOM 730 C CA . SER A 1 95 ? 26.750 -4.846 -6.953 1.00 42.56 95 SER A CA 1
ATOM 731 C C . SER A 1 95 ? 26.391 -4.256 -8.310 1.00 42.56 95 SER A C 1
ATOM 733 O O . SER A 1 95 ? 26.533 -3.067 -8.570 1.00 42.56 95 SER A O 1
ATOM 735 N N . ALA A 1 96 ? 25.975 -5.135 -9.225 1.00 40.91 96 ALA A N 1
ATOM 736 C CA . ALA A 1 96 ? 24.926 -4.800 -10.139 1.00 40.91 96 ALA A CA 1
ATOM 737 C C . ALA A 1 96 ? 23.822 -4.320 -9.211 1.00 40.91 96 ALA A C 1
ATOM 739 O O . ALA A 1 96 ? 23.271 -5.096 -8.430 1.00 40.91 96 ALA A O 1
ATOM 740 N N . GLU A 1 97 ? 23.575 -3.020 -9.226 1.00 39.06 97 GLU A N 1
ATOM 741 C CA . GLU A 1 97 ? 22.365 -2.445 -8.671 1.00 39.06 97 GLU A CA 1
ATOM 742 C C . GLU A 1 97 ? 21.222 -2.939 -9.570 1.00 39.06 97 GLU A C 1
ATOM 744 O O . GLU A 1 97 ? 20.663 -2.221 -10.393 1.00 39.06 97 GLU A O 1
ATOM 749 N N . VAL A 1 98 ? 20.954 -4.247 -9.480 1.00 46.84 98 VAL A N 1
ATOM 750 C CA . VAL A 1 98 ? 19.749 -4.899 -9.949 1.00 46.84 98 VAL A CA 1
ATOM 751 C C . VAL A 1 98 ? 18.667 -4.174 -9.175 1.00 46.84 98 VAL A C 1
ATOM 753 O O . VAL A 1 98 ? 18.634 -4.252 -7.944 1.00 46.84 98 VAL A O 1
ATOM 756 N N . GLY A 1 99 ? 17.848 -3.389 -9.881 1.00 46.56 99 GLY A N 1
ATOM 757 C CA . GLY A 1 99 ? 16.681 -2.747 -9.285 1.00 46.56 99 GLY A CA 1
ATOM 758 C C . GLY A 1 99 ? 15.979 -3.760 -8.378 1.00 46.56 99 GLY A C 1
ATOM 759 O O . GLY A 1 99 ? 15.936 -4.939 -8.726 1.00 46.56 99 GLY A O 1
ATOM 760 N N . PRO A 1 100 ? 15.536 -3.358 -7.179 1.00 55.38 100 PRO A N 1
ATOM 761 C CA . PRO A 1 100 ? 15.241 -4.296 -6.105 1.00 55.38 100 PRO A CA 1
ATOM 762 C C . PRO A 1 100 ? 14.297 -5.395 -6.598 1.00 55.38 100 PRO A C 1
ATOM 764 O O . PRO A 1 100 ? 13.150 -5.119 -6.945 1.00 55.38 100 PRO A O 1
ATOM 767 N N . ALA A 1 101 ? 14.815 -6.626 -6.641 1.00 62.22 101 ALA A N 1
ATOM 768 C CA . ALA A 1 101 ? 14.183 -7.772 -7.297 1.00 62.22 101 ALA A CA 1
ATOM 769 C C . ALA A 1 101 ? 12.815 -8.144 -6.700 1.00 62.22 101 ALA A C 1
ATOM 771 O O . ALA A 1 101 ? 12.024 -8.838 -7.331 1.00 62.22 101 ALA A O 1
ATOM 772 N N . HIS A 1 102 ? 12.535 -7.664 -5.489 1.00 81.00 102 HIS A N 1
ATOM 773 C CA . HIS A 1 102 ? 11.397 -8.069 -4.681 1.00 81.00 102 HIS A CA 1
ATOM 774 C C . HIS A 1 102 ? 10.266 -7.040 -4.700 1.00 81.00 102 HIS A C 1
ATOM 776 O O . HIS A 1 102 ? 10.498 -5.821 -4.692 1.00 81.00 102 HIS A O 1
ATOM 782 N N . ASP A 1 103 ? 9.037 -7.548 -4.616 1.00 88.31 103 ASP A N 1
ATOM 783 C CA . ASP A 1 103 ? 7.861 -6.720 -4.389 1.00 88.31 103 ASP A CA 1
ATOM 784 C C . ASP A 1 103 ? 7.964 -6.042 -3.023 1.00 88.31 103 ASP A C 1
ATOM 786 O O . ASP A 1 103 ? 8.522 -6.602 -2.077 1.00 88.31 103 ASP A O 1
ATOM 790 N N . LEU A 1 104 ? 7.410 -4.840 -2.909 1.00 90.81 104 LEU A N 1
ATOM 791 C CA . LEU A 1 104 ? 7.429 -4.025 -1.701 1.00 90.81 104 LEU A CA 1
ATOM 792 C C . LEU A 1 104 ? 6.011 -3.582 -1.358 1.00 90.81 104 LEU A C 1
ATOM 794 O O . LEU A 1 104 ? 5.304 -3.056 -2.215 1.00 90.81 104 LEU A O 1
ATOM 798 N N . LEU A 1 105 ? 5.648 -3.715 -0.085 1.00 93.94 105 LEU A N 1
ATOM 799 C CA . LEU A 1 105 ? 4.482 -3.060 0.494 1.00 93.94 105 LEU A CA 1
ATOM 800 C C . LEU A 1 105 ? 4.924 -2.282 1.734 1.00 93.94 105 LEU A C 1
ATOM 802 O O . LEU A 1 105 ? 5.530 -2.843 2.651 1.00 93.94 105 LEU A O 1
ATOM 806 N N . VAL A 1 106 ? 4.603 -0.992 1.757 1.00 93.81 106 VAL A N 1
ATOM 807 C CA . VAL A 1 106 ? 4.826 -0.104 2.899 1.00 93.81 106 VAL A CA 1
ATOM 808 C C . VAL A 1 106 ? 3.515 0.566 3.272 1.00 93.81 106 VAL A C 1
ATOM 810 O O . VAL A 1 106 ? 2.765 0.991 2.404 1.00 93.81 106 VAL A O 1
ATOM 813 N N . VAL A 1 107 ? 3.239 0.671 4.566 1.00 94.19 107 VAL A N 1
ATOM 814 C CA . VAL A 1 107 ? 2.060 1.347 5.103 1.00 94.19 107 VAL A CA 1
ATOM 815 C C . VAL A 1 107 ? 2.524 2.539 5.919 1.00 94.19 107 VAL A C 1
ATOM 817 O O . VAL A 1 107 ? 3.285 2.388 6.876 1.00 94.19 107 VAL A O 1
ATOM 820 N N . TYR A 1 108 ? 2.044 3.718 5.552 1.00 93.25 108 TYR A N 1
ATOM 821 C CA . TYR A 1 108 ? 2.310 4.972 6.240 1.00 93.25 108 TYR A CA 1
ATOM 822 C C . TYR A 1 108 ? 1.040 5.491 6.907 1.00 93.25 108 TYR A C 1
ATOM 824 O O . TYR A 1 108 ? -0.048 5.376 6.343 1.00 93.25 108 TYR A O 1
ATOM 832 N N . ALA A 1 109 ? 1.187 6.109 8.078 1.00 91.06 109 ALA A N 1
ATOM 833 C CA . ALA A 1 109 ? 0.171 7.018 8.597 1.00 91.06 109 ALA A CA 1
ATOM 834 C C . ALA A 1 109 ? 0.298 8.368 7.893 1.00 91.06 109 ALA A C 1
ATOM 836 O O . ALA A 1 109 ? 1.414 8.874 7.731 1.00 91.06 109 ALA A O 1
ATOM 837 N N . LYS A 1 110 ? -0.830 8.967 7.516 1.00 89.44 110 LYS A N 1
ATOM 838 C CA . LYS A 1 110 ? -0.854 10.355 7.066 1.00 89.44 110 LYS A CA 1
ATOM 839 C C . LYS A 1 110 ? -1.034 11.276 8.266 1.00 89.44 110 LYS A C 1
ATOM 841 O O . LYS A 1 110 ? -1.967 11.114 9.051 1.00 89.44 110 LYS A O 1
ATOM 846 N N . ASN A 1 111 ? -0.144 12.247 8.397 1.00 87.38 111 ASN A N 1
ATOM 847 C CA . ASN A 1 111 ? -0.242 13.275 9.418 1.00 87.38 111 ASN A CA 1
ATOM 848 C C . ASN A 1 111 ? -1.341 14.294 9.057 1.00 87.38 111 ASN A C 1
ATOM 850 O O . ASN A 1 111 ? -1.689 14.436 7.879 1.00 87.38 111 ASN A O 1
ATOM 854 N N . PRO A 1 112 ? -1.861 15.057 10.037 1.00 82.62 112 PRO A N 1
ATOM 855 C CA . PRO A 1 112 ? -2.846 16.111 9.786 1.00 82.62 112 PRO A CA 1
ATOM 856 C C . PRO A 1 112 ? -2.375 17.197 8.807 1.00 82.62 112 PRO A C 1
ATOM 858 O O . PRO A 1 112 ? -3.204 17.811 8.144 1.00 82.62 112 PRO A O 1
ATOM 861 N N . ASP A 1 113 ? -1.062 17.427 8.688 1.00 84.31 113 ASP A N 1
ATOM 862 C CA . ASP A 1 113 ? -0.478 18.371 7.724 1.00 84.31 113 ASP A CA 1
ATOM 863 C C . ASP A 1 113 ? -0.391 17.811 6.289 1.00 84.31 113 ASP A C 1
ATOM 865 O O . ASP A 1 113 ? -0.016 18.524 5.362 1.00 84.31 113 ASP A O 1
ATOM 869 N N . GLY A 1 114 ? -0.750 16.538 6.089 1.00 80.44 114 GLY A N 1
ATOM 870 C CA . GLY A 1 114 ? -0.715 15.858 4.794 1.00 80.44 114 GLY A CA 1
ATOM 871 C C . GLY A 1 114 ? 0.607 15.151 4.476 1.00 80.44 114 GLY A C 1
ATOM 872 O O . GLY A 1 114 ? 0.657 14.386 3.504 1.00 80.44 114 GLY A O 1
ATOM 873 N N . SER A 1 115 ? 1.658 15.345 5.281 1.00 86.50 115 SER A N 1
ATOM 874 C CA . SER A 1 115 ? 2.886 14.548 5.193 1.00 86.50 115 SER A CA 1
ATOM 875 C C . SER A 1 115 ? 2.665 13.094 5.620 1.00 86.50 115 SER A C 1
ATOM 877 O O . SER A 1 115 ? 1.738 12.761 6.361 1.00 86.50 115 SER A O 1
ATOM 879 N N . LEU A 1 116 ? 3.529 12.203 5.136 1.00 87.25 116 LEU A N 1
ATOM 880 C CA . LEU A 1 116 ? 3.590 10.829 5.625 1.00 87.25 116 LEU A CA 1
ATOM 881 C C . LEU A 1 116 ? 4.496 10.782 6.857 1.00 87.25 116 LEU A C 1
ATOM 883 O O . LEU A 1 116 ? 5.612 11.300 6.829 1.00 87.25 116 LEU A O 1
ATOM 887 N N . GLY A 1 117 ? 4.018 10.151 7.927 1.00 86.56 117 GLY A N 1
ATOM 888 C CA . GLY A 1 117 ? 4.845 9.821 9.083 1.00 86.56 117 GLY A CA 1
ATOM 889 C C . GLY A 1 117 ? 5.862 8.716 8.771 1.00 86.56 117 GLY A C 1
ATOM 890 O O . GLY A 1 117 ? 6.049 8.305 7.626 1.00 86.56 117 GLY A O 1
ATOM 891 N N . GLY A 1 118 ? 6.510 8.187 9.811 1.00 86.69 118 GLY A N 1
ATOM 892 C CA . GLY A 1 118 ? 7.338 6.986 9.667 1.00 86.69 118 GLY A CA 1
ATOM 893 C C . GLY A 1 118 ? 6.522 5.778 9.169 1.00 86.69 118 GLY A C 1
ATOM 894 O O . GLY A 1 118 ? 5.308 5.725 9.395 1.00 86.69 118 GLY A O 1
ATOM 895 N N . PRO A 1 119 ? 7.158 4.795 8.502 1.00 91.00 119 PRO A N 1
ATOM 896 C CA . PRO A 1 119 ? 6.459 3.600 8.047 1.00 91.00 119 PRO A CA 1
ATOM 897 C C . PRO A 1 119 ? 5.924 2.822 9.254 1.00 91.00 119 PRO A C 1
ATOM 899 O O . PRO A 1 119 ? 6.695 2.359 10.094 1.00 91.00 119 PRO A O 1
ATOM 902 N N . LEU A 1 120 ? 4.602 2.654 9.321 1.00 91.00 120 LEU A N 1
ATOM 903 C CA . LEU A 1 120 ? 3.945 1.815 10.326 1.00 91.00 120 LEU A CA 1
ATOM 904 C C . LEU A 1 120 ? 4.241 0.336 10.088 1.00 91.00 120 LEU A C 1
ATOM 906 O O . LEU A 1 120 ? 4.336 -0.449 11.028 1.00 91.00 120 LEU A O 1
ATOM 910 N N . TRP A 1 121 ? 4.372 -0.044 8.819 1.00 92.81 121 TRP A N 1
ATOM 911 C CA . TRP A 1 121 ? 4.677 -1.406 8.414 1.00 92.81 121 TRP A CA 1
ATOM 912 C C . TRP A 1 121 ? 5.429 -1.393 7.088 1.00 92.81 121 TRP A C 1
ATOM 914 O O . TRP A 1 121 ? 5.110 -0.601 6.207 1.00 92.81 121 TRP A O 1
ATOM 924 N N . ASN A 1 122 ? 6.436 -2.250 6.932 1.00 91.88 122 ASN A N 1
ATOM 925 C CA . ASN A 1 122 ? 7.142 -2.421 5.664 1.00 91.88 122 ASN A CA 1
ATOM 926 C C . ASN A 1 122 ? 7.705 -3.839 5.537 1.00 91.88 122 ASN A C 1
ATOM 928 O O . ASN A 1 122 ? 8.319 -4.365 6.475 1.00 91.88 122 ASN A O 1
ATOM 932 N N . ARG A 1 123 ? 7.512 -4.449 4.366 1.00 91.56 123 ARG A N 1
ATOM 933 C CA . ARG A 1 123 ? 8.121 -5.731 3.998 1.00 91.56 123 ARG A CA 1
ATOM 934 C C . ARG A 1 123 ? 8.361 -5.814 2.499 1.00 91.56 123 ARG A C 1
ATOM 936 O O . ARG A 1 123 ? 7.600 -5.265 1.704 1.00 91.56 123 ARG A O 1
ATOM 943 N N . THR A 1 124 ? 9.383 -6.582 2.146 1.00 89.25 124 THR A N 1
ATOM 944 C CA . THR A 1 124 ? 9.655 -7.027 0.784 1.00 89.25 124 THR A CA 1
ATOM 945 C C . THR A 1 124 ? 9.492 -8.534 0.671 1.00 89.25 124 THR A C 1
ATOM 947 O O . THR A 1 124 ? 9.745 -9.263 1.635 1.00 89.25 124 THR A O 1
ATOM 950 N N . LEU A 1 125 ? 9.037 -9.007 -0.487 1.00 85.50 125 LEU A N 1
ATOM 951 C CA . LEU A 1 125 ? 8.915 -10.434 -0.771 1.00 85.50 125 LEU A CA 1
ATOM 952 C C . LEU A 1 125 ? 8.859 -10.684 -2.280 1.00 85.50 125 LEU A C 1
ATOM 954 O O . LEU A 1 125 ? 8.170 -9.963 -3.001 1.00 85.50 125 LEU A O 1
ATOM 958 N N . ASP A 1 126 ? 9.522 -11.736 -2.750 1.00 84.19 126 ASP A N 1
ATOM 959 C CA . ASP A 1 126 ? 9.325 -12.242 -4.110 1.00 84.19 126 ASP A CA 1
ATOM 960 C C . ASP A 1 126 ? 7.864 -12.611 -4.342 1.00 84.19 126 ASP A C 1
ATOM 962 O O . ASP A 1 126 ? 7.266 -13.334 -3.541 1.00 84.19 126 ASP A O 1
ATOM 966 N N . HIS A 1 127 ? 7.282 -12.108 -5.433 1.00 84.62 127 HIS A N 1
ATOM 967 C CA . HIS A 1 127 ? 5.878 -12.365 -5.771 1.00 84.62 127 HIS A CA 1
ATOM 968 C C . HIS A 1 127 ? 4.891 -11.964 -4.651 1.00 84.62 127 HIS A C 1
ATOM 970 O O . HIS A 1 127 ? 3.765 -12.457 -4.566 1.00 84.62 127 HIS A O 1
ATOM 976 N N . GLY A 1 128 ? 5.304 -11.056 -3.760 1.00 86.06 128 GLY A N 1
ATOM 977 C CA . GLY A 1 128 ? 4.544 -10.618 -2.596 1.00 86.06 128 GLY A CA 1
ATOM 978 C C . GLY A 1 128 ? 3.249 -9.863 -2.908 1.00 86.06 128 GLY A C 1
ATOM 979 O O . GLY A 1 128 ? 2.352 -9.830 -2.063 1.00 86.06 128 GLY A O 1
ATOM 980 N N . LEU A 1 129 ? 3.131 -9.289 -4.104 1.00 90.62 129 LEU A N 1
ATOM 981 C CA . LEU A 1 129 ? 1.954 -8.566 -4.592 1.00 90.62 129 LEU A CA 1
ATOM 982 C C . LEU A 1 129 ? 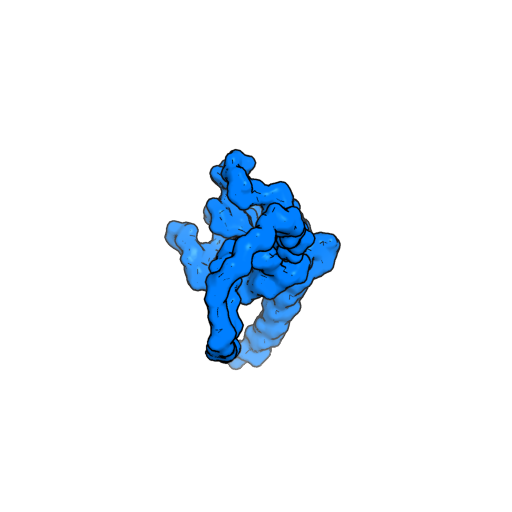1.207 -9.317 -5.708 1.00 90.62 129 LEU A C 1
ATOM 984 O O . LEU A 1 129 ? 0.313 -8.754 -6.347 1.00 90.62 129 LEU A O 1
ATOM 988 N N . ASP A 1 130 ? 1.548 -10.589 -5.943 1.00 86.94 130 ASP A N 1
ATOM 989 C CA . ASP A 1 130 ? 0.873 -11.401 -6.952 1.00 86.94 130 ASP A CA 1
ATOM 990 C C . ASP A 1 130 ? -0.493 -11.892 -6.478 1.00 86.94 130 ASP A C 1
ATOM 992 O O . ASP A 1 130 ? -0.646 -12.577 -5.462 1.00 86.94 130 ASP A O 1
ATOM 996 N N . ALA A 1 131 ? -1.513 -11.547 -7.261 1.00 84.50 131 ALA A N 1
ATOM 997 C CA . ALA A 1 131 ? -2.843 -12.110 -7.120 1.00 84.50 131 ALA A CA 1
ATOM 998 C C . ALA A 1 131 ? -2.856 -13.601 -7.520 1.00 84.50 131 ALA A C 1
ATOM 1000 O O . ALA A 1 131 ? -2.070 -14.020 -8.372 1.00 84.50 131 ALA A O 1
ATOM 1001 N N . PRO A 1 132 ? -3.771 -14.406 -6.948 1.00 83.50 132 PRO A N 1
ATOM 1002 C CA . PRO A 1 132 ? -4.778 -14.029 -5.947 1.00 83.50 132 PRO A CA 1
ATOM 1003 C C . PRO A 1 132 ? -4.261 -14.058 -4.497 1.00 83.50 132 PRO A C 1
ATOM 1005 O O . PRO A 1 132 ? -4.991 -13.699 -3.580 1.00 83.50 132 PRO A O 1
ATOM 1008 N N . GLY A 1 133 ? -3.028 -14.519 -4.264 1.00 82.88 133 GLY A N 1
ATOM 1009 C CA . GLY A 1 133 ? -2.527 -14.807 -2.917 1.00 82.88 133 GLY A CA 1
ATOM 1010 C C . GLY A 1 133 ? -2.096 -13.581 -2.110 1.00 82.88 133 GLY A C 1
ATOM 1011 O O . GLY A 1 133 ? -2.185 -13.622 -0.883 1.00 82.88 133 GLY A O 1
ATOM 1012 N N . LEU A 1 134 ? -1.614 -12.530 -2.788 1.00 92.44 134 LEU A N 1
ATOM 1013 C CA . LEU A 1 134 ? -1.073 -11.288 -2.216 1.00 92.44 134 LEU A CA 1
ATOM 1014 C C . LEU A 1 134 ? -0.322 -11.514 -0.889 1.00 92.44 134 LEU A C 1
ATOM 1016 O O . LEU A 1 134 ? -0.745 -11.009 0.159 1.00 92.44 134 LEU A O 1
ATOM 1020 N N . PRO A 1 135 ? 0.772 -12.302 -0.882 1.00 92.88 135 PRO A N 1
ATOM 1021 C CA . PRO A 1 135 ? 1.386 -12.758 0.363 1.00 92.88 135 PRO A CA 1
ATOM 1022 C C . PRO A 1 135 ? 1.829 -11.629 1.310 1.00 92.88 135 PRO A C 1
ATOM 1024 O O . PRO A 1 135 ? 1.735 -11.790 2.529 1.00 92.88 135 PRO A O 1
ATOM 1027 N N . LEU A 1 136 ? 2.269 -10.480 0.779 1.00 92.88 136 LEU A N 1
ATOM 1028 C CA . LEU A 1 136 ? 2.604 -9.301 1.589 1.00 92.88 136 LEU A CA 1
ATOM 1029 C C . LEU A 1 136 ? 1.371 -8.718 2.276 1.00 92.88 136 LEU A C 1
ATOM 1031 O O . LEU A 1 136 ? 1.415 -8.435 3.472 1.00 92.88 136 LEU A O 1
ATOM 1035 N N . PHE A 1 137 ? 0.261 -8.594 1.548 1.00 93.94 137 PHE A N 1
ATOM 1036 C CA . PHE A 1 137 ? -0.992 -8.106 2.115 1.00 93.94 137 PHE A CA 1
ATOM 1037 C C . PHE A 1 137 ? -1.543 -9.070 3.167 1.00 93.94 137 PHE A C 1
ATOM 1039 O O . PHE A 1 137 ? -1.992 -8.641 4.228 1.00 93.94 137 PHE A O 1
ATOM 1046 N N . LYS A 1 138 ? -1.460 -10.381 2.913 1.00 93.62 138 LYS A N 1
ATOM 1047 C CA . LYS A 1 138 ? -1.862 -11.402 3.883 1.00 93.62 138 LYS A CA 1
ATOM 1048 C C . LYS A 1 138 ? -1.058 -11.288 5.181 1.00 93.62 138 LYS A C 1
ATOM 1050 O O . LYS A 1 138 ? -1.658 -11.252 6.248 1.00 93.62 138 LYS A O 1
ATOM 1055 N N . LYS A 1 139 ? 0.274 -11.160 5.098 1.00 93.50 139 LYS A N 1
ATOM 1056 C CA . LYS A 1 139 ? 1.133 -10.944 6.278 1.00 93.50 139 LYS A CA 1
ATOM 1057 C C . LYS A 1 139 ? 0.755 -9.677 7.039 1.00 93.50 139 LYS A C 1
ATOM 1059 O O . LYS A 1 139 ? 0.608 -9.730 8.254 1.00 93.50 139 LYS A O 1
ATOM 1064 N N . PHE A 1 140 ? 0.562 -8.568 6.327 1.00 93.44 140 PHE A N 1
ATOM 1065 C CA . PHE A 1 140 ? 0.101 -7.322 6.934 1.00 93.44 140 PHE A CA 1
ATOM 1066 C C . PHE A 1 140 ? -1.222 -7.524 7.687 1.00 93.44 140 PHE A C 1
ATOM 1068 O O . PHE A 1 140 ? -1.327 -7.161 8.857 1.00 93.44 140 PHE A O 1
ATOM 1075 N N . LYS A 1 141 ? -2.207 -8.165 7.050 1.00 92.25 141 LYS A N 1
ATOM 1076 C CA . LYS A 1 141 ? -3.495 -8.494 7.666 1.00 92.25 141 LYS A CA 1
ATOM 1077 C C . LYS A 1 141 ? -3.322 -9.334 8.937 1.00 92.25 141 LYS A C 1
ATOM 1079 O O . LYS A 1 141 ? -3.820 -8.930 9.985 1.00 92.25 141 LYS A O 1
ATOM 1084 N N . ASP A 1 142 ? -2.590 -10.445 8.864 1.00 92.19 142 ASP A N 1
ATOM 1085 C CA . ASP A 1 142 ? -2.329 -11.324 10.011 1.00 92.19 142 ASP A CA 1
ATOM 1086 C C . ASP A 1 142 ? -1.677 -10.557 11.182 1.00 92.19 142 ASP A C 1
ATOM 1088 O O . ASP A 1 142 ? -2.102 -10.694 12.332 1.00 92.19 142 ASP A O 1
ATOM 1092 N N . GLU A 1 143 ? -0.690 -9.696 10.908 1.00 90.94 143 GLU A N 1
ATOM 1093 C CA . GLU A 1 143 ? 0.000 -8.894 11.930 1.00 90.94 143 GLU A CA 1
ATOM 1094 C C . GLU A 1 143 ? -0.895 -7.803 12.543 1.00 90.94 143 GLU A C 1
ATOM 1096 O O . GLU A 1 143 ? -0.861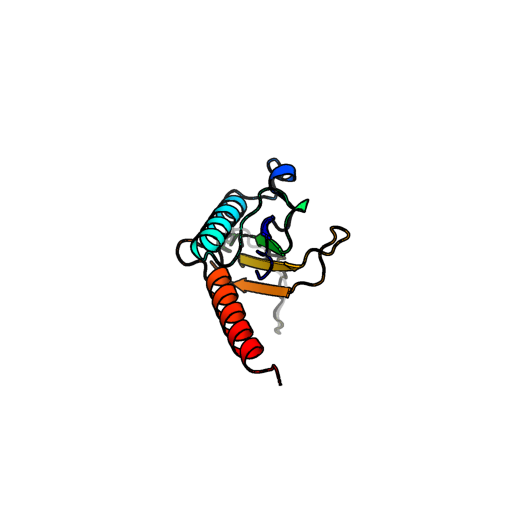 -7.581 13.759 1.00 90.94 143 GLU A O 1
ATOM 1101 N N . VAL A 1 144 ? -1.743 -7.151 11.740 1.00 88.94 144 VAL A N 1
ATOM 1102 C CA . VAL A 1 144 ? -2.741 -6.186 12.234 1.00 88.94 144 VAL A CA 1
ATOM 1103 C C . VAL A 1 144 ? -3.768 -6.885 13.120 1.00 88.94 144 VAL A C 1
ATOM 1105 O O . VAL A 1 144 ? -4.101 -6.390 14.199 1.00 88.94 144 VAL A O 1
ATOM 1108 N N . GLU A 1 145 ? -4.259 -8.053 12.707 1.00 88.06 145 GLU A N 1
ATOM 1109 C CA . GLU A 1 145 ? -5.217 -8.832 13.489 1.00 88.06 145 GLU A CA 1
ATOM 1110 C C . GLU A 1 145 ? -4.590 -9.336 14.798 1.00 88.06 145 GLU A C 1
ATOM 1112 O O . GLU A 1 145 ? -5.209 -9.210 15.859 1.00 88.06 145 GLU A O 1
ATOM 1117 N N . ALA A 1 146 ? -3.344 -9.816 14.770 1.00 87.06 146 ALA A N 1
ATOM 1118 C CA . ALA A 1 146 ? -2.600 -10.208 15.968 1.00 87.06 146 ALA A CA 1
ATOM 1119 C C . ALA A 1 146 ? -2.373 -9.028 16.935 1.00 87.06 146 ALA A C 1
ATOM 1121 O O . ALA A 1 146 ? -2.572 -9.158 18.149 1.00 87.06 146 ALA A O 1
ATOM 1122 N N . SER A 1 147 ? -2.029 -7.854 16.401 1.00 80.00 147 SER A N 1
ATOM 1123 C CA . SER A 1 147 ? -1.831 -6.634 17.194 1.00 80.00 147 SER A CA 1
ATOM 1124 C C . SER A 1 147 ? -3.142 -6.144 17.814 1.00 80.00 147 SER A C 1
ATOM 1126 O O . SER A 1 147 ? -3.178 -5.801 18.997 1.00 80.00 147 SER A O 1
ATOM 1128 N N . SER A 1 148 ? -4.251 -6.205 17.068 1.00 73.75 148 SER A N 1
ATOM 1129 C CA . SER A 1 148 ? -5.574 -5.801 17.564 1.00 73.75 148 SER A CA 1
ATOM 1130 C C . SER A 1 148 ? -6.059 -6.659 18.741 1.00 73.75 148 SER A C 1
ATOM 1132 O O . SER A 1 148 ? -6.564 -6.117 19.724 1.00 73.75 148 SER A O 1
ATOM 1134 N N . LYS A 1 149 ? -5.814 -7.979 18.706 1.00 70.94 149 LYS A N 1
ATOM 1135 C CA . LYS A 1 149 ? -6.129 -8.908 19.810 1.00 70.94 149 LYS A CA 1
ATOM 1136 C C . LYS A 1 149 ? -5.310 -8.621 21.072 1.00 70.94 149 LYS A C 1
ATOM 1138 O O . LYS A 1 149 ? -5.779 -8.838 22.189 1.00 70.94 149 LYS A O 1
ATOM 1143 N N . THR A 1 150 ? -4.085 -8.126 20.904 1.00 63.62 150 THR A N 1
ATOM 1144 C CA . THR A 1 150 ? -3.204 -7.771 22.025 1.00 63.62 150 THR A CA 1
ATOM 1145 C C . THR A 1 150 ? -3.638 -6.456 22.675 1.00 63.62 150 THR A C 1
ATOM 1147 O O . THR A 1 150 ? -3.610 -6.335 23.900 1.00 63.62 150 THR A O 1
ATOM 1150 N N . GLN A 1 151 ? -4.116 -5.494 21.881 1.00 55.91 151 GLN A N 1
ATOM 1151 C CA . GLN A 1 151 ? -4.603 -4.205 22.377 1.00 55.91 151 GLN A CA 1
ATOM 1152 C C . GLN A 1 151 ? -5.915 -4.335 23.170 1.00 55.91 151 GLN A C 1
ATOM 1154 O O . GLN A 1 151 ? -6.076 -3.659 24.182 1.00 55.91 151 GLN A O 1
ATOM 1159 N N . THR A 1 152 ? -6.798 -5.276 22.812 1.00 54.88 152 THR A N 1
ATOM 1160 C CA . THR A 1 152 ? -8.019 -5.580 23.590 1.00 54.88 152 THR A CA 1
ATOM 1161 C C . THR A 1 152 ? -7.757 -6.226 24.954 1.00 54.88 152 THR A C 1
ATOM 1163 O O . THR A 1 152 ? -8.674 -6.329 25.761 1.00 54.88 152 THR A O 1
ATOM 1166 N N . LYS A 1 153 ? -6.525 -6.673 25.234 1.00 49.94 153 LYS A N 1
ATOM 1167 C CA . LYS A 1 153 ? -6.158 -7.325 26.503 1.00 49.94 153 LYS A CA 1
ATOM 1168 C C . LYS A 1 153 ? -5.399 -6.399 27.464 1.00 49.94 153 LYS A C 1
ATOM 1170 O O . LYS A 1 153 ? -4.965 -6.847 28.520 1.00 49.94 153 LYS A O 1
ATOM 1175 N N . LYS A 1 154 ? -5.197 -5.129 27.095 1.00 40.19 154 LYS A N 1
ATOM 1176 C CA . LYS A 1 154 ? -4.310 -4.192 27.804 1.00 40.19 154 LYS A CA 1
ATOM 1177 C C . LYS A 1 154 ? -5.002 -2.891 28.229 1.00 40.19 154 LYS A C 1
ATOM 1179 O O . LYS A 1 154 ? -4.371 -1.839 28.256 1.00 40.19 154 LYS A O 1
ATOM 1184 N N . THR A 1 155 ? -6.282 -2.972 28.577 1.00 33.69 155 THR A N 1
ATOM 1185 C CA . THR A 1 155 ? -7.006 -1.896 29.267 1.00 33.69 155 THR A CA 1
ATOM 1186 C C . THR A 1 155 ? -7.277 -2.359 30.704 1.00 33.69 155 THR A C 1
ATOM 1188 O O . THR A 1 155 ? -8.108 -3.253 30.871 1.00 33.69 155 THR A O 1
ATOM 1191 N N . PRO A 1 156 ? -6.527 -1.879 31.716 1.00 40.62 156 PRO A N 1
ATOM 1192 C CA . PRO A 1 156 ? -6.969 -1.932 33.108 1.00 40.62 156 PRO A CA 1
ATOM 1193 C C . PRO A 1 156 ? -8.124 -0.956 33.362 1.00 40.62 156 PRO A C 1
ATOM 1195 O O . PRO A 1 156 ? -8.203 0.069 32.644 1.00 40.62 156 PRO A O 1
#